Protein AF-A0A958N574-F1 (afdb_monomer_lite)

Sequence (170 aa):
MLKKILLTTAFALTTVNLASANGFGRHGDRYDNGRRSYELLDKLECGLTHIKIVVVGDNATITDFDVMFGNNSTQDVTIREYFREGSETLWKDLSAGVRCIKGLDIDATSDRDYDRAFLQVWGLKKIGKANSDYQEVLLDTINVKENYERRRRHRGGDRDRNGHGDRRRP

Secondary structure (DSSP, 8-state):
---------------------S-------EESTTS-EEEEEEEEEESEEEEEEEEESS-EEEEEEEEEETTS-EEE----EEE-TT-BPPPEEPPTT--EEEEEEEEEE-SS-TTT-EEEEEEEEE-SSSTT-EEEEEEEEEEHHHHHHHHHHHHHTTGGGS--------

Foldseek 3Di:
DQPAPPPVPPPPPPVPPPPDDPPPDPFDFDDDPLPATWRFFPDWDFQFFWKKKFKAQFKKFWCWKKFQFPVRDIDTQDDGGIDGHGDMDPIGTDDPPTGITGTMTTQMDGDDDLQGIKIWMWTWHADDPDPNRIDIDTRDIDRRVVSVVVVVVSVVPPPPPPPDDDPDDD

Structure (mmCIF, N/CA/C/O backbone):
data_AF-A0A958N574-F1
#
_entry.id   AF-A0A958N574-F1
#
loop_
_atom_site.group_PDB
_atom_site.id
_atom_site.type_symbol
_atom_site.label_atom_id
_atom_site.label_alt_id
_atom_site.label_comp_id
_atom_site.label_asym_id
_atom_site.label_entity_id
_atom_site.label_seq_id
_atom_site.pdbx_PDB_ins_code
_atom_site.Cartn_x
_atom_site.Cartn_y
_atom_site.Cartn_z
_atom_site.occupancy
_atom_site.B_iso_or_equiv
_atom_site.auth_seq_id
_atom_site.auth_comp_id
_atom_site.auth_asym_id
_atom_site.auth_atom_id
_atom_site.pdbx_PDB_model_num
ATOM 1 N N . MET A 1 1 ? 1.738 -5.183 25.484 1.00 34.66 1 MET A N 1
ATOM 2 C CA . MET A 1 1 ? 1.895 -6.534 24.902 1.00 34.66 1 MET A CA 1
ATOM 3 C C . MET A 1 1 ? 0.654 -6.850 24.079 1.00 34.66 1 MET A C 1
ATOM 5 O O . MET A 1 1 ? -0.407 -7.042 24.661 1.00 34.66 1 MET A O 1
ATOM 9 N N . LEU A 1 2 ? 0.748 -6.818 22.743 1.00 38.75 2 LEU A N 1
ATOM 10 C CA . LEU A 1 2 ? -0.344 -7.264 21.873 1.00 38.75 2 LEU A CA 1
ATOM 11 C C . LEU A 1 2 ? -0.559 -8.765 22.098 1.00 38.75 2 LEU A C 1
ATOM 13 O O . LEU A 1 2 ? 0.330 -9.564 21.808 1.00 38.75 2 LEU A O 1
ATOM 17 N N . LYS A 1 3 ? -1.734 -9.157 22.595 1.00 35.19 3 LYS A N 1
ATOM 18 C CA . LYS A 1 3 ? -2.177 -10.550 22.507 1.00 35.19 3 LYS A CA 1
ATOM 19 C C . LYS A 1 3 ? -2.532 -10.814 21.045 1.00 35.19 3 LYS A C 1
ATOM 21 O O . LYS A 1 3 ? -3.649 -10.546 20.618 1.00 35.19 3 LYS A O 1
ATOM 26 N N . LYS A 1 4 ? -1.551 -11.303 20.282 1.00 32.03 4 LYS A N 1
ATOM 27 C CA . LYS A 1 4 ? -1.806 -12.009 19.027 1.00 32.03 4 LYS A CA 1
ATOM 28 C C . LYS A 1 4 ? -2.658 -13.218 19.397 1.00 32.03 4 LYS A C 1
ATOM 30 O O . LYS A 1 4 ? -2.166 -14.134 20.053 1.00 32.03 4 LYS A O 1
ATOM 35 N N . ILE A 1 5 ? -3.935 -13.207 19.033 1.00 38.53 5 ILE A N 1
ATOM 36 C CA . ILE A 1 5 ? -4.672 -14.458 18.903 1.00 38.53 5 ILE A CA 1
ATOM 37 C C . ILE A 1 5 ? -3.997 -15.146 17.719 1.00 38.53 5 ILE A C 1
ATOM 39 O O . ILE A 1 5 ? -4.253 -14.815 16.566 1.00 38.53 5 ILE A O 1
ATOM 43 N N . LEU A 1 6 ? -3.032 -16.017 18.022 1.00 36.22 6 LEU A N 1
ATOM 44 C CA . LEU A 1 6 ? -2.530 -17.011 17.086 1.00 36.22 6 LEU A CA 1
ATOM 45 C C . LEU A 1 6 ? -3.709 -17.940 16.807 1.00 36.22 6 LEU A C 1
ATOM 47 O O . LEU A 1 6 ? -3.875 -18.981 17.436 1.00 36.22 6 LEU A O 1
ATOM 51 N N . LEU A 1 7 ? -4.571 -17.522 15.883 1.00 33.91 7 LEU A N 1
ATOM 52 C CA . LEU A 1 7 ? -5.321 -18.475 15.100 1.00 33.91 7 LEU A CA 1
ATOM 53 C C . LEU A 1 7 ? -4.253 -19.182 14.275 1.00 33.91 7 LEU A C 1
ATOM 55 O O . LEU A 1 7 ? -3.776 -18.648 13.275 1.00 33.91 7 LEU A O 1
ATOM 59 N N . THR A 1 8 ? -3.824 -20.349 14.751 1.00 34.66 8 THR A N 1
ATOM 60 C CA . THR A 1 8 ? -3.062 -21.326 13.978 1.00 34.66 8 THR A CA 1
ATOM 61 C C . THR A 1 8 ? -3.964 -21.768 12.831 1.00 34.66 8 THR A C 1
ATOM 63 O O . THR A 1 8 ? -4.597 -22.819 12.867 1.00 34.66 8 THR A O 1
ATOM 66 N N . THR A 1 9 ? -4.116 -20.899 11.839 1.00 37.50 9 THR A N 1
ATOM 67 C CA . THR A 1 9 ? -4.714 -21.246 10.567 1.00 37.50 9 THR A CA 1
ATOM 68 C C . THR A 1 9 ? -3.659 -22.092 9.901 1.00 37.50 9 THR A C 1
ATOM 70 O O . THR A 1 9 ? -2.595 -21.613 9.513 1.00 37.50 9 THR A O 1
ATOM 73 N N . ALA A 1 10 ? -3.923 -23.396 9.878 1.00 35.78 10 ALA A N 1
ATOM 74 C CA . ALA A 1 10 ? -3.266 -24.290 8.958 1.00 35.78 10 ALA A CA 1
ATOM 75 C C . ALA A 1 10 ? -3.174 -23.565 7.611 1.00 35.78 10 ALA A C 1
ATOM 77 O O . ALA A 1 10 ? -4.188 -23.072 7.107 1.00 35.78 10 ALA A O 1
ATOM 78 N N . PHE A 1 11 ? -1.961 -23.481 7.065 1.00 34.91 11 PHE A N 1
ATOM 79 C CA . PHE A 1 11 ? -1.747 -23.275 5.642 1.00 34.91 11 PHE A CA 1
ATOM 80 C C . PHE A 1 11 ? -2.428 -24.458 4.945 1.00 34.91 11 PHE A C 1
ATOM 82 O O . PHE A 1 11 ? -1.804 -25.454 4.586 1.00 34.91 11 PHE A O 1
ATOM 89 N N . ALA A 1 12 ? -3.750 -24.395 4.810 1.00 34.31 12 ALA A N 1
ATOM 90 C CA . ALA A 1 12 ? -4.397 -25.074 3.725 1.00 34.31 12 ALA A CA 1
ATOM 91 C C . ALA A 1 12 ? -3.773 -24.423 2.495 1.00 34.31 12 ALA A C 1
ATOM 93 O O . ALA A 1 12 ? -3.989 -23.235 2.236 1.00 34.31 12 ALA A O 1
ATOM 94 N N . LEU A 1 13 ? -2.969 -25.195 1.758 1.00 32.53 13 LEU A N 1
ATOM 95 C CA . LEU A 1 13 ? -2.869 -25.023 0.317 1.00 32.53 13 LEU A CA 1
ATOM 96 C C . LEU A 1 13 ? -4.293 -25.192 -0.223 1.00 32.53 13 LEU A C 1
ATOM 98 O O . LEU A 1 13 ? -4.666 -26.217 -0.783 1.00 32.53 13 LEU A O 1
ATOM 102 N N . THR A 1 14 ? -5.125 -24.182 -0.003 1.00 29.66 14 THR A N 1
ATOM 103 C CA . THR A 1 14 ? -6.212 -23.882 -0.899 1.00 29.66 14 THR A CA 1
ATOM 104 C C . THR A 1 14 ? -5.466 -23.559 -2.170 1.00 29.66 14 THR A C 1
ATOM 106 O O . THR A 1 14 ? -4.798 -22.529 -2.262 1.00 29.66 14 THR A O 1
ATOM 109 N N . THR A 1 15 ? -5.478 -24.505 -3.104 1.00 31.66 15 THR A N 1
ATOM 110 C CA . THR A 1 15 ? -5.318 -24.184 -4.508 1.00 31.66 15 THR A CA 1
ATOM 111 C C . THR A 1 15 ? -6.168 -22.945 -4.719 1.00 31.66 15 THR A C 1
ATOM 113 O O . THR A 1 15 ? -7.397 -22.998 -4.648 1.00 31.66 15 THR A O 1
ATOM 116 N N . VAL A 1 16 ? -5.509 -21.791 -4.842 1.00 32.97 16 VAL A N 1
ATOM 117 C CA . VAL A 1 16 ? -6.156 -20.604 -5.366 1.00 32.97 16 VAL A CA 1
ATOM 118 C C . VAL A 1 16 ? -6.552 -21.073 -6.745 1.00 32.97 16 VAL A C 1
ATOM 120 O O . VAL A 1 16 ? -5.725 -21.189 -7.648 1.00 32.97 16 VAL A O 1
ATOM 123 N N . ASN A 1 17 ? -7.813 -21.471 -6.879 1.00 28.16 17 ASN A N 1
ATOM 124 C CA . ASN A 1 17 ? -8.444 -21.424 -8.164 1.00 28.16 17 ASN A CA 1
ATOM 125 C C . ASN A 1 17 ? -8.183 -19.986 -8.603 1.00 28.16 17 ASN A C 1
ATOM 127 O O . ASN A 1 17 ? -8.768 -19.056 -8.047 1.00 28.16 17 ASN A O 1
ATOM 131 N N . LEU A 1 18 ? -7.285 -19.809 -9.576 1.00 35.62 18 LEU A N 1
ATOM 132 C CA . LEU A 1 18 ? -7.311 -18.681 -10.498 1.00 35.62 18 LEU A CA 1
ATOM 133 C C . LEU A 1 18 ? -8.629 -18.792 -11.290 1.00 35.62 18 LEU A C 1
ATOM 135 O O . LEU A 1 18 ? -8.663 -18.916 -12.508 1.00 35.62 18 LEU A O 1
ATOM 139 N N . ALA A 1 19 ? -9.751 -18.835 -10.576 1.00 27.66 19 ALA A N 1
ATOM 140 C CA . ALA A 1 19 ? -11.060 -18.603 -11.111 1.00 27.66 19 ALA A CA 1
ATOM 141 C C . ALA A 1 19 ? -11.099 -17.096 -11.272 1.00 27.66 19 ALA A C 1
ATOM 143 O O . ALA A 1 19 ? -11.315 -16.380 -10.303 1.00 27.66 19 ALA A O 1
ATOM 144 N N . SER A 1 20 ? -10.768 -16.677 -12.493 1.00 32.97 20 SER A N 1
ATOM 145 C CA . SER A 1 20 ? -11.085 -15.383 -13.072 1.00 32.97 20 SER A CA 1
ATOM 146 C C . SER A 1 20 ? -10.955 -14.237 -12.079 1.00 32.97 20 SER A C 1
ATOM 148 O O . SER A 1 20 ? -11.915 -13.906 -11.384 1.00 32.97 20 SER A O 1
ATOM 150 N N . ALA A 1 21 ? -9.784 -13.593 -12.084 1.00 31.55 21 ALA A N 1
ATOM 151 C CA . ALA A 1 21 ? -9.676 -12.192 -11.709 1.00 31.55 21 ALA A CA 1
ATOM 152 C C . ALA A 1 21 ? -10.967 -11.489 -12.147 1.00 31.55 21 ALA A C 1
ATOM 154 O O . ALA A 1 21 ? -11.299 -11.486 -13.338 1.00 31.55 21 ALA A O 1
ATOM 155 N N . ASN A 1 22 ? -11.754 -11.018 -11.176 1.00 36.44 22 ASN A N 1
ATOM 156 C CA . ASN A 1 22 ? -12.827 -10.081 -11.459 1.00 36.44 22 ASN A CA 1
ATOM 157 C C . ASN A 1 22 ? -12.168 -8.996 -12.308 1.00 36.44 22 ASN A C 1
ATOM 159 O O . ASN A 1 22 ? -11.139 -8.454 -11.908 1.00 36.44 22 ASN A O 1
ATOM 163 N N . GLY A 1 23 ? -12.634 -8.890 -13.554 1.00 29.59 23 GLY A N 1
ATOM 164 C CA . GLY A 1 23 ? -11.828 -8.384 -14.654 1.00 29.59 23 GLY A CA 1
ATOM 165 C C . GLY A 1 23 ? -11.192 -7.047 -14.328 1.00 29.59 23 GLY A C 1
ATOM 166 O O . GLY A 1 23 ? -11.886 -6.195 -13.788 1.00 29.59 23 GLY A O 1
ATOM 167 N N . PHE A 1 24 ? -9.906 -6.915 -14.681 1.00 38.16 24 PHE A N 1
ATOM 168 C CA . PHE A 1 24 ? -9.146 -5.674 -14.857 1.00 38.16 24 PHE A CA 1
ATOM 169 C C . PHE A 1 24 ? -10.049 -4.445 -14.752 1.00 38.16 24 PHE A C 1
ATOM 171 O O . PHE A 1 24 ? -10.643 -4.008 -15.748 1.00 38.16 24 PHE A O 1
ATOM 178 N N . GLY A 1 25 ? -10.249 -3.986 -13.516 1.00 36.22 25 GLY A N 1
ATOM 179 C CA . GLY A 1 25 ? -11.226 -2.966 -13.207 1.00 36.22 25 GLY A CA 1
ATOM 180 C C . GLY A 1 25 ? -10.814 -1.721 -13.958 1.00 36.22 25 GLY A C 1
ATOM 181 O O . GLY A 1 25 ? -9.734 -1.176 -13.750 1.00 36.22 25 GLY A O 1
ATOM 182 N N . ARG A 1 26 ? -11.656 -1.263 -14.884 1.00 41.03 26 ARG A N 1
ATOM 183 C CA . ARG A 1 26 ? -11.570 0.115 -15.360 1.00 41.03 26 ARG A CA 1
ATOM 184 C C . ARG A 1 26 ? -11.971 1.001 -14.183 1.00 41.03 26 ARG A C 1
ATOM 186 O O . ARG A 1 26 ? -13.119 1.431 -14.095 1.00 41.03 26 ARG A O 1
ATOM 193 N N . HIS A 1 27 ? -11.032 1.205 -13.266 1.00 46.81 27 HIS A N 1
ATOM 194 C CA . HIS A 1 27 ? -11.168 2.089 -12.126 1.00 46.81 27 HIS A CA 1
ATOM 195 C C . HIS A 1 27 ? -11.327 3.511 -12.663 1.00 46.81 27 HIS A C 1
ATOM 197 O O . HIS A 1 27 ? -10.588 3.959 -13.541 1.00 46.81 27 HIS A O 1
ATOM 203 N N . GLY A 1 28 ? -12.379 4.198 -12.222 1.00 41.88 28 GLY A N 1
ATOM 204 C CA . GLY A 1 28 ? -12.665 5.552 -12.675 1.00 41.88 28 GLY A CA 1
ATOM 205 C C . GLY A 1 28 ? -11.624 6.514 -12.121 1.00 41.88 28 GLY A C 1
ATOM 206 O O . GLY A 1 28 ? -11.750 6.945 -10.981 1.00 41.88 28 GLY A O 1
ATOM 207 N N . ASP A 1 29 ? -10.621 6.876 -12.915 1.00 46.75 29 ASP A N 1
ATOM 208 C CA . ASP A 1 29 ? -9.660 7.911 -12.542 1.00 46.75 29 ASP A CA 1
ATOM 209 C C . ASP A 1 29 ? -10.410 9.237 -12.316 1.00 46.75 29 ASP A C 1
ATOM 211 O O . ASP A 1 29 ? -10.993 9.812 -13.242 1.00 46.75 29 ASP A O 1
ATOM 215 N N . ARG A 1 30 ? -10.425 9.749 -11.077 1.00 49.00 30 ARG A N 1
ATOM 216 C CA . ARG A 1 30 ? -10.914 11.106 -10.789 1.00 49.00 30 ARG A CA 1
ATOM 217 C C . ARG A 1 30 ? -9.731 11.999 -10.461 1.00 49.00 30 ARG A C 1
ATOM 219 O O . ARG A 1 30 ? -9.113 11.864 -9.412 1.00 49.00 30 ARG A O 1
ATOM 226 N N . TYR A 1 31 ? -9.449 12.926 -11.368 1.00 46.00 31 TYR A N 1
ATOM 227 C CA . TYR A 1 31 ? -8.435 13.955 -11.183 1.00 46.00 31 TYR A CA 1
ATOM 228 C C . TYR A 1 31 ? -8.958 15.045 -10.251 1.00 46.00 31 TYR A C 1
ATOM 230 O O . TYR A 1 31 ? -9.996 15.649 -10.530 1.00 46.00 31 TYR A O 1
ATOM 238 N N . ASP A 1 32 ? -8.215 15.335 -9.187 1.00 45.75 32 ASP A N 1
ATOM 239 C CA . ASP A 1 32 ? -8.382 16.565 -8.420 1.00 45.75 32 ASP A CA 1
ATOM 240 C C . ASP A 1 32 ? -7.344 17.581 -8.931 1.00 45.75 32 ASP A C 1
ATOM 242 O O . ASP A 1 32 ? -6.148 17.486 -8.652 1.00 45.75 32 ASP A O 1
ATOM 246 N N . ASN A 1 33 ? -7.776 18.498 -9.805 1.00 39.75 33 ASN A N 1
ATOM 247 C CA . ASN A 1 33 ? -6.983 19.641 -10.289 1.00 39.75 33 ASN A CA 1
ATOM 248 C C . ASN A 1 33 ? -5.546 19.336 -10.784 1.00 39.75 33 ASN A C 1
ATOM 250 O O . ASN A 1 33 ? -4.611 20.096 -10.526 1.00 39.75 33 ASN A O 1
ATOM 254 N N . GLY A 1 34 ? -5.347 18.235 -11.520 1.00 39.53 34 GLY A N 1
ATOM 255 C CA . GLY A 1 34 ? -4.060 17.919 -12.161 1.00 39.53 34 GLY A CA 1
ATOM 256 C C . GLY A 1 34 ? -2.955 17.446 -11.207 1.00 39.53 34 GLY A C 1
ATOM 257 O O . GLY A 1 34 ? -1.788 17.400 -11.596 1.00 39.53 34 GLY A O 1
ATOM 258 N N . ARG A 1 35 ? -3.295 17.088 -9.963 1.00 52.38 35 ARG A N 1
ATOM 259 C CA . ARG A 1 35 ? -2.351 16.591 -8.956 1.00 52.38 35 ARG A CA 1
ATOM 260 C C . ARG A 1 35 ? -2.754 15.178 -8.525 1.00 52.38 35 ARG A C 1
ATOM 262 O O . ARG A 1 35 ? -3.740 15.023 -7.823 1.00 52.38 35 ARG A O 1
ATOM 269 N N . ARG A 1 36 ? -1.943 14.188 -8.926 1.00 57.09 36 ARG A N 1
ATOM 270 C CA . ARG A 1 36 ? -2.028 12.752 -8.573 1.00 57.09 36 ARG A CA 1
ATOM 271 C C . ARG A 1 36 ? -3.278 12.013 -9.102 1.00 57.09 36 ARG A C 1
ATOM 273 O O . ARG A 1 36 ? -4.373 12.560 -9.176 1.00 57.09 36 ARG A O 1
ATO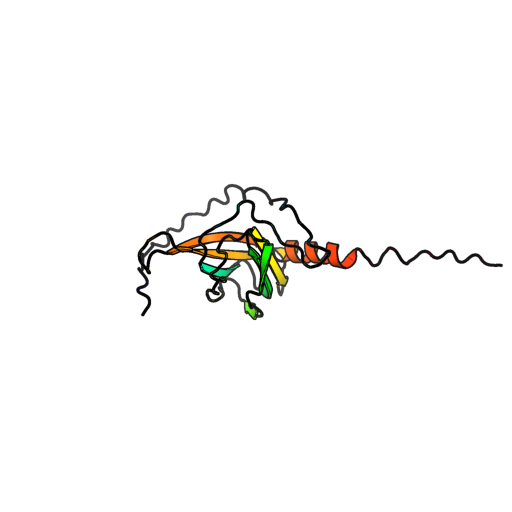M 280 N N . SER A 1 37 ? -3.079 10.775 -9.556 1.00 64.06 37 SER A N 1
ATOM 281 C CA . SER A 1 37 ? -4.130 9.915 -10.120 1.00 64.06 37 SER A CA 1
ATOM 282 C C . SER A 1 37 ? -4.384 8.794 -9.127 1.00 64.06 37 SER A C 1
ATOM 284 O O . SER A 1 37 ? -3.572 7.883 -9.020 1.00 64.06 37 SER A O 1
ATOM 286 N N . TYR A 1 38 ? -5.482 8.898 -8.382 1.00 67.88 38 TYR A N 1
ATOM 287 C CA . TYR A 1 38 ? -5.895 7.860 -7.447 1.00 67.88 38 TYR A CA 1
ATOM 288 C C . TYR A 1 38 ? -6.661 6.765 -8.177 1.00 67.88 38 TYR A C 1
ATOM 290 O O . TYR A 1 38 ? -7.620 7.045 -8.898 1.00 67.88 38 TYR A O 1
ATOM 298 N N . GLU A 1 39 ? -6.290 5.526 -7.897 1.00 73.06 39 GLU A N 1
ATOM 299 C CA . GLU A 1 39 ? -7.076 4.349 -8.212 1.00 73.06 39 GLU A CA 1
ATOM 300 C C . GLU A 1 39 ? -8.231 4.265 -7.221 1.00 73.06 39 GLU A C 1
ATOM 302 O O . GLU A 1 39 ? -8.036 4.081 -6.017 1.00 73.06 39 GLU A O 1
ATOM 307 N N . LEU A 1 40 ? -9.446 4.512 -7.710 1.00 77.62 40 LEU A N 1
ATOM 308 C CA . LEU A 1 40 ? -10.637 4.406 -6.880 1.00 77.62 40 LEU A CA 1
ATOM 309 C C . LEU A 1 40 ? -10.942 2.938 -6.625 1.00 77.62 40 LEU A C 1
ATOM 311 O O . LEU A 1 40 ? -11.121 2.168 -7.567 1.00 77.62 40 LEU A O 1
ATOM 315 N N . LEU A 1 41 ? -11.094 2.589 -5.352 1.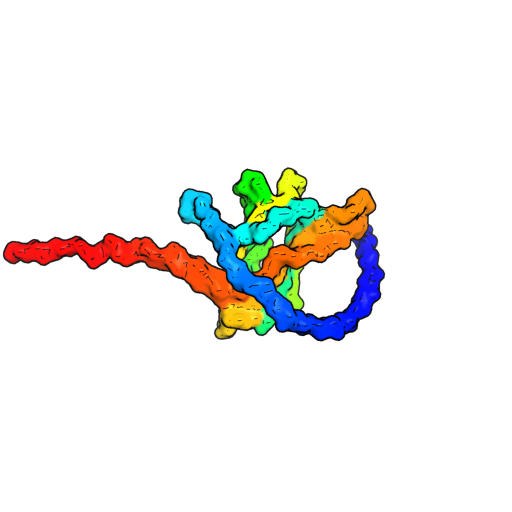00 78.62 41 LEU A N 1
ATOM 316 C CA . LEU A 1 41 ? -11.611 1.281 -4.988 1.00 78.62 41 LEU A CA 1
ATOM 317 C C . LEU A 1 41 ? -13.061 1.173 -5.472 1.00 78.62 41 LEU A C 1
ATOM 319 O O . LEU A 1 41 ? -13.842 2.119 -5.329 1.00 78.62 41 LEU A O 1
ATOM 323 N N . ASP A 1 42 ? -13.444 -0.002 -5.972 1.00 76.38 42 ASP A N 1
ATOM 324 C CA . ASP A 1 42 ? -14.821 -0.284 -6.415 1.00 76.38 42 ASP A CA 1
ATOM 325 C C . ASP A 1 42 ? -15.850 -0.052 -5.305 1.00 76.38 42 ASP A C 1
ATOM 327 O O . ASP A 1 42 ? -17.029 0.224 -5.545 1.00 76.38 42 ASP A O 1
ATOM 331 N N . LYS A 1 43 ? -15.392 -0.155 -4.058 1.00 81.12 43 LYS A N 1
ATOM 332 C CA . LYS A 1 43 ? -16.188 0.065 -2.869 1.00 81.12 43 LYS A CA 1
ATOM 333 C C . LYS A 1 43 ? -15.383 0.816 -1.821 1.00 81.12 43 LYS A C 1
ATOM 335 O O . LYS A 1 43 ? -14.226 0.510 -1.552 1.00 81.12 43 LYS A O 1
ATOM 340 N N . LEU A 1 44 ? -16.054 1.763 -1.171 1.00 83.50 44 LEU A N 1
ATOM 341 C CA . LEU A 1 44 ? -15.533 2.437 0.008 1.00 83.50 44 LEU A CA 1
ATOM 342 C C . LEU A 1 44 ? -15.378 1.422 1.151 1.00 83.50 44 LEU A C 1
ATOM 344 O O . LEU A 1 44 ? -16.377 0.916 1.671 1.00 83.50 44 LEU A O 1
ATOM 348 N N . GLU A 1 45 ? -14.143 1.145 1.566 1.00 85.25 45 GLU A N 1
ATOM 349 C CA . GLU A 1 45 ? -13.879 0.229 2.678 1.00 85.25 45 GLU A CA 1
ATOM 350 C C . GLU A 1 45 ? -13.626 0.992 3.975 1.00 85.25 45 GLU A C 1
ATOM 352 O O . GLU A 1 45 ? -12.661 1.743 4.113 1.00 85.25 45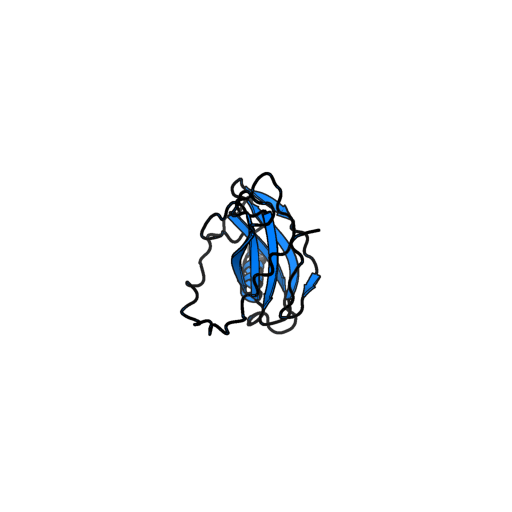 GLU A O 1
ATOM 357 N N . CYS A 1 46 ? -14.537 0.801 4.932 1.00 88.44 46 CYS A N 1
ATOM 358 C CA . CYS A 1 46 ? -14.607 1.549 6.184 1.00 88.44 46 CYS A CA 1
ATOM 359 C C . CYS A 1 46 ? -14.169 0.738 7.408 1.00 88.44 46 CYS A C 1
ATOM 361 O O . CYS A 1 46 ? -14.321 -0.483 7.466 1.00 88.44 46 CYS A O 1
ATOM 363 N N . GLY A 1 47 ? -13.710 1.447 8.443 1.00 88.31 47 GLY A N 1
ATOM 364 C CA . GLY A 1 47 ? -13.292 0.862 9.721 1.00 88.31 47 GLY A CA 1
ATOM 365 C C . GLY A 1 47 ? -11.852 0.345 9.724 1.00 88.31 47 GLY A C 1
ATOM 366 O O . GLY A 1 47 ? -11.462 -0.356 10.661 1.00 88.31 47 GLY A O 1
ATOM 367 N N . LEU A 1 48 ? -11.074 0.699 8.701 1.00 90.69 48 LEU A N 1
ATOM 368 C CA . LEU A 1 48 ? -9.662 0.360 8.590 1.00 90.69 48 LEU A CA 1
ATOM 369 C C . LEU A 1 48 ? -8.836 1.224 9.543 1.00 90.69 48 LEU A C 1
ATOM 371 O O . LEU A 1 48 ? -9.041 2.432 9.649 1.00 90.69 48 LEU A O 1
ATOM 375 N N . THR A 1 49 ? -7.934 0.592 10.280 1.00 91.44 49 THR A N 1
ATOM 376 C CA . THR A 1 49 ? -7.058 1.251 11.256 1.00 91.44 49 THR A CA 1
ATOM 377 C C . THR A 1 49 ? -5.615 1.293 10.792 1.00 91.44 49 THR A C 1
ATOM 379 O O . THR A 1 49 ? -4.902 2.223 11.151 1.00 91.44 49 THR A O 1
ATOM 382 N N . HIS A 1 50 ? -5.197 0.307 10.000 1.00 93.38 50 HIS A N 1
ATOM 383 C CA . HIS A 1 50 ? -3.839 0.211 9.485 1.00 93.38 50 HIS A CA 1
ATOM 384 C C . HIS A 1 50 ? -3.855 -0.272 8.043 1.00 93.38 50 HIS A C 1
ATOM 386 O O . HIS A 1 50 ? -4.833 -0.876 7.593 1.00 93.38 50 HIS A O 1
ATOM 392 N N . ILE A 1 51 ? -2.744 -0.048 7.355 1.00 94.56 51 ILE A N 1
ATOM 393 C CA . ILE A 1 51 ? -2.499 -0.529 6.001 1.00 94.56 51 ILE A CA 1
ATOM 394 C C . ILE A 1 51 ? -1.100 -1.138 5.899 1.00 94.56 51 ILE A C 1
ATOM 396 O O . ILE A 1 51 ? -0.180 -0.698 6.592 1.00 94.56 51 ILE A O 1
ATOM 400 N N . LYS A 1 52 ? -0.937 -2.155 5.059 1.00 95.94 52 LYS A N 1
ATOM 401 C CA . LYS A 1 52 ? 0.365 -2.706 4.671 1.00 95.94 52 LYS A CA 1
ATOM 402 C C . LYS A 1 52 ? 0.366 -3.063 3.191 1.00 95.94 52 LYS A C 1
ATOM 404 O O . LYS A 1 52 ? -0.694 -3.194 2.578 1.00 95.94 52 LYS A O 1
ATOM 409 N N . ILE A 1 53 ? 1.556 -3.262 2.645 1.00 96.62 53 ILE A N 1
ATOM 410 C CA . ILE A 1 53 ? 1.761 -3.734 1.279 1.00 96.62 53 ILE A CA 1
ATOM 411 C C . ILE A 1 53 ? 2.543 -5.042 1.334 1.00 96.62 53 ILE A C 1
ATOM 41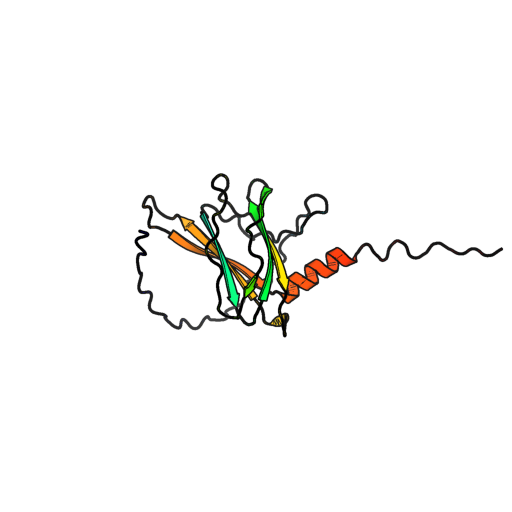3 O O . ILE A 1 53 ? 3.495 -5.166 2.102 1.00 96.62 53 ILE A O 1
ATOM 417 N N . VAL A 1 54 ? 2.135 -6.009 0.520 1.00 96.44 54 VAL A N 1
ATOM 418 C CA . VAL A 1 54 ? 2.845 -7.271 0.306 1.00 96.44 54 VAL A CA 1
ATOM 419 C C . VAL A 1 54 ? 3.299 -7.316 -1.146 1.00 96.44 54 VAL A C 1
ATOM 421 O O . VAL A 1 54 ? 2.505 -7.060 -2.053 1.00 96.44 54 VAL A O 1
ATOM 424 N N . VAL A 1 55 ? 4.574 -7.625 -1.365 1.00 94.50 55 VAL A N 1
ATOM 425 C CA . VAL A 1 55 ? 5.174 -7.700 -2.700 1.00 94.50 55 VAL A CA 1
ATOM 426 C C . VAL A 1 55 ? 5.170 -9.145 -3.182 1.00 94.50 55 VAL A C 1
ATOM 428 O O . VAL A 1 55 ? 5.643 -10.037 -2.480 1.00 94.50 55 VAL A O 1
ATOM 431 N N . VAL A 1 56 ? 4.632 -9.389 -4.378 1.00 93.94 56 VAL A N 1
ATOM 432 C CA . VAL A 1 56 ? 4.425 -10.738 -4.928 1.00 93.94 56 VAL A CA 1
ATOM 433 C C . VAL A 1 56 ? 4.917 -10.811 -6.376 1.00 93.94 56 VAL A C 1
ATOM 435 O O . VAL A 1 56 ? 4.784 -9.846 -7.126 1.00 93.94 56 VAL A O 1
ATOM 438 N N . GLY A 1 57 ? 5.464 -11.961 -6.778 1.00 91.44 57 GLY A N 1
ATOM 439 C CA . GLY A 1 57 ? 5.835 -12.297 -8.157 1.00 91.44 57 GLY A CA 1
ATOM 440 C C . GLY A 1 57 ? 7.201 -11.785 -8.634 1.00 91.44 57 GLY A C 1
ATOM 441 O O . GLY A 1 57 ? 7.842 -12.457 -9.439 1.00 91.44 57 GLY A O 1
ATOM 442 N N . ASP A 1 58 ? 7.670 -10.629 -8.152 1.00 92.56 58 ASP A N 1
ATOM 443 C CA . ASP A 1 58 ? 9.052 -10.149 -8.330 1.00 92.56 58 ASP A CA 1
ATOM 444 C C . ASP A 1 58 ? 9.378 -9.060 -7.288 1.00 92.56 58 ASP A C 1
ATOM 446 O O . ASP A 1 58 ? 8.530 -8.679 -6.480 1.00 92.56 58 ASP A O 1
ATOM 450 N N . ASN A 1 59 ? 10.604 -8.543 -7.300 1.00 93.44 59 ASN A N 1
ATOM 451 C CA . ASN A 1 59 ? 11.031 -7.430 -6.458 1.00 93.44 59 ASN A CA 1
ATOM 452 C C . ASN A 1 59 ? 10.384 -6.111 -6.900 1.00 93.44 59 ASN A C 1
ATOM 454 O O . ASN A 1 59 ? 10.190 -5.861 -8.094 1.00 93.44 59 ASN A O 1
ATOM 458 N N . ALA A 1 60 ? 10.143 -5.223 -5.939 1.00 93.00 60 ALA A N 1
ATOM 459 C CA . ALA A 1 60 ? 9.583 -3.905 -6.196 1.00 93.00 60 ALA A CA 1
ATOM 460 C C . ALA A 1 60 ? 10.261 -2.831 -5.343 1.00 93.00 60 ALA A C 1
ATOM 462 O O . ALA A 1 60 ? 10.560 -3.039 -4.171 1.00 93.00 60 ALA A O 1
ATOM 463 N N . THR A 1 61 ? 10.458 -1.653 -5.921 1.00 93.06 61 THR A N 1
ATOM 464 C CA . THR A 1 61 ? 10.824 -0.439 -5.193 1.00 93.06 61 THR A CA 1
ATOM 465 C C . THR A 1 61 ? 9.599 0.450 -5.112 1.00 93.06 61 THR A C 1
ATOM 467 O O . THR A 1 61 ? 9.072 0.863 -6.141 1.00 93.06 61 THR A O 1
ATOM 470 N N . ILE A 1 62 ? 9.155 0.764 -3.899 1.00 92.88 62 ILE A N 1
ATOM 471 C CA . ILE A 1 62 ? 8.060 1.710 -3.666 1.00 92.88 62 ILE A CA 1
ATOM 472 C C . ILE A 1 62 ? 8.690 3.061 -3.338 1.00 92.88 62 ILE A C 1
ATOM 474 O O . ILE A 1 62 ? 9.591 3.142 -2.505 1.00 92.88 62 ILE A O 1
ATOM 478 N N . THR A 1 63 ? 8.240 4.118 -4.007 1.00 91.06 63 THR A N 1
ATOM 479 C CA . THR A 1 63 ? 8.779 5.482 -3.865 1.00 91.06 63 THR A CA 1
ATOM 480 C C . THR A 1 63 ? 7.782 6.468 -3.270 1.00 91.06 63 THR A C 1
ATOM 482 O O . THR A 1 63 ? 8.192 7.463 -2.669 1.00 91.06 63 THR A O 1
ATOM 485 N N . ASP A 1 64 ? 6.487 6.197 -3.416 1.00 90.94 64 ASP A N 1
ATOM 486 C CA . ASP A 1 64 ? 5.421 7.018 -2.857 1.00 90.94 64 ASP A CA 1
ATOM 487 C C . ASP A 1 64 ? 4.161 6.175 -2.680 1.00 90.94 64 ASP A C 1
ATOM 489 O O . ASP A 1 64 ? 3.878 5.302 -3.504 1.00 90.94 64 ASP A O 1
ATOM 493 N N . PHE A 1 65 ? 3.407 6.432 -1.615 1.00 92.44 65 PHE A N 1
ATOM 494 C CA . PHE A 1 65 ? 2.122 5.787 -1.387 1.00 92.44 65 PHE A CA 1
ATOM 495 C C . PHE A 1 65 ? 1.187 6.727 -0.634 1.00 92.44 65 PHE A C 1
ATOM 497 O O . PHE A 1 65 ? 1.450 7.098 0.509 1.00 92.44 65 PHE A O 1
ATOM 504 N N . ASP A 1 66 ? 0.077 7.084 -1.266 1.00 91.81 66 ASP A N 1
ATOM 505 C CA . ASP A 1 66 ? -0.974 7.896 -0.682 1.00 91.81 66 ASP A CA 1
ATOM 506 C C . ASP A 1 66 ? -2.280 7.120 -0.583 1.00 91.81 66 ASP A C 1
ATOM 508 O O . ASP A 1 66 ? -2.693 6.390 -1.487 1.00 91.81 66 ASP A O 1
ATOM 512 N N . VAL A 1 67 ? -3.000 7.384 0.499 1.00 91.00 67 VAL A N 1
ATOM 513 C CA . VAL A 1 67 ? -4.360 6.897 0.706 1.00 91.00 67 VAL A CA 1
ATOM 514 C C . VAL A 1 67 ? -5.314 8.075 0.611 1.00 91.00 67 VAL A C 1
ATOM 516 O O . VAL A 1 67 ? -5.161 9.059 1.335 1.00 91.00 67 VAL A O 1
ATOM 519 N N . MET A 1 68 ? -6.319 7.973 -0.257 1.00 90.44 68 MET A N 1
ATOM 520 C CA . MET A 1 68 ? -7.435 8.911 -0.315 1.00 90.44 68 MET A CA 1
ATOM 521 C C . MET A 1 68 ? -8.613 8.363 0.483 1.00 90.44 68 MET A C 1
ATOM 523 O O . MET A 1 68 ? -9.096 7.251 0.250 1.00 90.44 68 MET A O 1
ATOM 527 N N . PHE A 1 69 ? -9.124 9.178 1.397 1.00 90.62 69 PHE A N 1
ATOM 528 C CA . PHE A 1 69 ? -10.248 8.819 2.247 1.00 90.62 69 PHE A CA 1
ATOM 529 C C . PHE A 1 69 ? -11.599 9.255 1.659 1.00 90.62 69 PHE A C 1
ATOM 531 O O . PHE A 1 69 ? -11.683 10.048 0.721 1.00 90.62 69 PHE A O 1
ATOM 538 N N . GLY A 1 70 ? -12.694 8.754 2.235 1.00 86.88 70 GLY A N 1
ATOM 539 C CA . GLY A 1 70 ? -14.066 9.048 1.804 1.00 86.88 70 GLY A CA 1
ATOM 540 C C . GLY A 1 70 ? -14.453 10.532 1.850 1.00 86.88 70 GLY A C 1
ATOM 541 O O . GLY A 1 70 ? -15.317 10.956 1.090 1.00 86.88 70 GLY A O 1
ATOM 542 N N . ASN A 1 71 ? -13.789 11.334 2.686 1.00 85.69 71 ASN A N 1
ATOM 543 C CA . ASN A 1 71 ? -13.944 12.794 2.758 1.00 85.69 71 ASN A CA 1
ATOM 544 C C . ASN A 1 71 ? -13.027 13.561 1.778 1.00 85.69 71 ASN A C 1
ATOM 546 O O . ASN A 1 71 ? -12.945 14.783 1.866 1.00 85.69 71 ASN A O 1
ATOM 550 N N . ASN A 1 72 ? -12.320 12.861 0.886 1.00 86.25 72 ASN A N 1
ATOM 551 C CA . ASN A 1 72 ? -11.303 13.385 -0.033 1.00 86.25 72 ASN A CA 1
ATOM 552 C C . ASN A 1 72 ? -10.027 13.943 0.624 1.00 86.25 72 ASN A C 1
ATOM 554 O O . ASN A 1 72 ? -9.188 14.485 -0.087 1.00 86.25 72 ASN A O 1
ATOM 558 N N . SER A 1 73 ? -9.830 13.810 1.943 1.00 87.38 73 SER A N 1
ATOM 559 C CA . SER A 1 73 ? -8.495 14.057 2.504 1.00 87.38 73 SER A CA 1
ATOM 560 C C . SER A 1 73 ? -7.547 12.932 2.107 1.00 87.38 73 SER A C 1
ATOM 562 O O . SER A 1 73 ? -7.983 11.795 1.901 1.00 87.38 73 SER A O 1
ATOM 564 N N . THR A 1 74 ? -6.258 13.240 2.046 1.00 89.88 74 THR A N 1
ATOM 565 C CA . THR A 1 74 ? -5.212 12.289 1.677 1.00 89.88 74 THR A CA 1
ATOM 566 C C . THR A 1 74 ? -4.199 12.143 2.807 1.00 89.88 74 THR A C 1
ATOM 568 O O . THR A 1 74 ? -4.029 13.044 3.632 1.00 89.88 74 THR A O 1
ATOM 571 N N . GLN A 1 75 ? -3.542 10.990 2.864 1.00 91.50 75 GLN A N 1
ATOM 572 C CA . GLN A 1 75 ? -2.435 10.725 3.777 1.00 91.50 75 GLN A CA 1
ATOM 573 C C . GLN A 1 75 ? -1.287 10.073 3.007 1.00 91.50 75 GLN A C 1
ATOM 575 O O . GLN A 1 75 ? -1.489 9.010 2.423 1.00 91.50 75 GLN A O 1
ATOM 580 N N . ASP A 1 76 ? -0.098 10.680 3.079 1.00 92.62 76 ASP A N 1
ATOM 581 C CA . ASP A 1 76 ? 1.172 10.049 2.695 1.00 92.62 76 ASP A CA 1
ATOM 582 C C . ASP A 1 76 ? 1.469 8.953 3.724 1.00 92.62 76 ASP A C 1
ATOM 584 O O . ASP A 1 76 ? 1.682 9.205 4.917 1.00 92.62 76 ASP A O 1
ATOM 588 N N . VAL A 1 77 ? 1.410 7.711 3.264 1.00 90.00 77 VAL A N 1
ATOM 589 C CA . VAL A 1 77 ? 1.789 6.533 4.027 1.00 90.00 77 VAL A CA 1
ATOM 590 C C . VAL A 1 77 ? 3.241 6.258 3.672 1.00 90.00 77 VAL A C 1
ATOM 592 O O . VAL A 1 77 ? 3.542 5.502 2.757 1.00 90.00 77 VAL A O 1
ATOM 595 N N . THR A 1 78 ? 4.146 6.911 4.399 1.00 88.31 78 THR A N 1
ATOM 596 C CA . THR A 1 78 ? 5.578 6.958 4.081 1.00 88.31 78 THR A CA 1
ATOM 597 C C . THR A 1 78 ? 6.204 5.560 4.001 1.00 88.31 78 THR A C 1
ATOM 599 O O . THR A 1 78 ? 6.633 4.974 5.004 1.00 88.31 78 THR A O 1
ATOM 602 N N . ILE A 1 79 ? 6.249 5.034 2.777 1.00 89.19 79 ILE A N 1
ATOM 603 C CA . ILE A 1 79 ? 6.836 3.760 2.363 1.00 89.19 79 ILE A CA 1
ATOM 604 C C . ILE A 1 79 ? 7.724 4.091 1.163 1.00 89.19 79 ILE A C 1
ATOM 606 O O . ILE A 1 79 ? 7.235 4.366 0.071 1.00 89.19 79 ILE A O 1
ATOM 610 N N . ARG A 1 80 ? 9.037 4.149 1.404 1.00 93.00 80 ARG A N 1
ATOM 611 C CA . ARG A 1 80 ? 10.050 4.543 0.415 1.00 93.00 80 ARG A CA 1
ATOM 612 C C . ARG A 1 80 ? 11.241 3.604 0.510 1.00 93.00 80 ARG A C 1
ATOM 614 O O . ARG A 1 80 ? 12.238 3.931 1.148 1.00 93.00 80 ARG A O 1
ATOM 621 N N . GLU A 1 81 ? 11.090 2.400 -0.024 1.00 94.00 81 GLU A N 1
ATOM 622 C CA . GLU A 1 81 ? 12.044 1.316 0.200 1.00 94.00 81 GLU A CA 1
ATOM 623 C C . GLU A 1 81 ? 11.996 0.265 -0.918 1.00 94.00 81 GLU A C 1
ATOM 625 O O . GLU A 1 81 ? 11.022 0.149 -1.669 1.00 94.00 81 GLU A O 1
ATOM 630 N N . TYR A 1 82 ? 13.090 -0.485 -1.019 1.00 94.19 82 TYR A N 1
ATOM 631 C CA . TYR A 1 82 ? 13.222 -1.676 -1.841 1.00 94.19 82 TYR A CA 1
ATOM 632 C C . TYR A 1 82 ? 12.694 -2.916 -1.114 1.00 94.19 82 TYR A C 1
ATOM 634 O O . TYR A 1 82 ? 13.100 -3.211 0.009 1.00 94.19 82 TYR A O 1
ATOM 642 N N . PHE A 1 83 ? 11.878 -3.703 -1.802 1.00 94.06 83 PHE A N 1
ATOM 643 C CA . PHE A 1 83 ? 11.267 -4.917 -1.288 1.00 94.06 83 PHE A CA 1
ATOM 644 C C . PHE A 1 83 ? 11.595 -6.100 -2.191 1.00 94.06 83 PHE A C 1
ATOM 646 O O . PHE A 1 83 ? 11.448 -6.047 -3.414 1.00 94.06 83 PHE A O 1
ATOM 653 N N . ARG A 1 84 ? 12.017 -7.201 -1.566 1.00 94.31 84 ARG A N 1
ATOM 654 C CA . ARG A 1 84 ? 12.164 -8.484 -2.257 1.00 94.31 84 ARG A CA 1
ATOM 655 C C . ARG A 1 84 ? 10.801 -9.137 -2.455 1.00 94.31 84 ARG A C 1
ATOM 657 O O . ARG A 1 84 ? 9.884 -8.895 -1.669 1.00 94.31 84 ARG A O 1
ATOM 664 N N . GLU A 1 85 ? 10.686 -10.007 -3.449 1.00 92.94 85 GLU A N 1
ATOM 665 C CA . GLU A 1 85 ? 9.507 -10.865 -3.587 1.00 92.94 85 GLU A CA 1
ATOM 666 C C . GLU A 1 85 ? 9.182 -11.587 -2.263 1.00 92.94 85 GLU A C 1
ATOM 668 O O . GLU A 1 85 ? 10.072 -12.085 -1.567 1.00 92.94 85 GLU A O 1
ATOM 673 N N . GLY A 1 86 ? 7.897 -11.620 -1.907 1.00 93.50 86 GLY A N 1
ATOM 674 C CA . GLY A 1 86 ? 7.384 -12.261 -0.698 1.00 93.50 86 GLY A CA 1
ATOM 675 C C . GLY A 1 86 ? 7.570 -11.440 0.579 1.00 93.50 86 GLY A C 1
ATOM 676 O O . GLY A 1 86 ? 7.140 -11.880 1.644 1.00 93.50 86 GLY A O 1
ATOM 677 N N . SER A 1 87 ? 8.200 -10.263 0.503 1.00 95.81 87 SER A N 1
ATOM 678 C CA . SER A 1 87 ? 8.318 -9.361 1.650 1.00 95.81 87 SER A CA 1
ATOM 679 C C . SER A 1 87 ? 7.064 -8.505 1.844 1.00 95.81 87 SER A C 1
ATOM 681 O O . SER A 1 87 ? 6.274 -8.286 0.923 1.00 95.81 87 SER A O 1
ATOM 683 N N . GLU A 1 88 ? 6.881 -8.022 3.071 1.00 96.00 88 GLU A N 1
ATOM 684 C CA . GLU A 1 88 ? 5.777 -7.145 3.445 1.00 96.00 88 GLU A CA 1
ATOM 685 C C . GLU A 1 88 ? 6.280 -5.908 4.189 1.00 96.00 88 GLU A C 1
ATOM 687 O O . GLU A 1 88 ? 7.297 -5.938 4.888 1.00 96.00 88 GLU A O 1
ATOM 692 N N . THR A 1 89 ? 5.543 -4.810 4.057 1.00 95.00 89 THR A N 1
ATOM 693 C CA . THR A 1 89 ? 5.776 -3.612 4.857 1.00 95.00 89 THR A CA 1
ATOM 694 C C . THR A 1 89 ? 5.260 -3.822 6.274 1.00 95.00 89 THR A C 1
ATOM 696 O O . THR A 1 89 ? 4.314 -4.573 6.519 1.00 95.00 89 THR A O 1
ATOM 699 N N . LEU A 1 90 ? 5.802 -3.056 7.220 1.00 94.81 90 LEU A N 1
ATOM 700 C CA . LEU A 1 90 ? 5.143 -2.896 8.512 1.00 94.81 90 LEU A CA 1
ATOM 701 C C . LEU A 1 90 ? 3.751 -2.285 8.323 1.00 94.81 90 LEU A C 1
ATOM 703 O O . LEU A 1 90 ? 3.534 -1.477 7.416 1.00 94.81 90 LEU A O 1
ATOM 707 N N . TRP A 1 91 ? 2.837 -2.631 9.227 1.00 94.12 91 TRP A N 1
ATOM 708 C CA . TRP A 1 91 ? 1.562 -1.938 9.351 1.00 94.12 91 TRP A CA 1
ATOM 709 C C . TRP A 1 91 ? 1.798 -0.453 9.625 1.00 94.12 91 TRP A C 1
ATOM 711 O O . TRP A 1 91 ? 2.557 -0.087 10.525 1.00 94.12 91 TRP A O 1
ATOM 721 N N . LYS A 1 92 ? 1.147 0.398 8.837 1.00 94.12 92 LYS A N 1
ATOM 722 C CA . LYS A 1 92 ? 1.151 1.850 8.993 1.00 94.12 92 LYS A CA 1
ATOM 723 C C . LYS A 1 92 ? -0.214 2.313 9.466 1.00 94.12 92 LYS A C 1
ATOM 725 O O . LYS A 1 92 ? -1.231 1.895 8.916 1.00 94.12 92 LYS A O 1
ATOM 730 N N . ASP A 1 93 ? -0.219 3.180 10.468 1.00 92.06 93 ASP A N 1
ATOM 731 C CA . ASP A 1 93 ? -1.444 3.722 11.045 1.00 92.06 93 ASP A CA 1
ATOM 732 C C . ASP A 1 93 ? -2.156 4.630 10.041 1.00 92.06 93 ASP A C 1
ATOM 734 O O . ASP A 1 93 ? -1.559 5.531 9.443 1.00 92.06 93 ASP A O 1
ATOM 738 N N . LEU A 1 94 ? -3.460 4.425 9.892 1.00 91.06 94 LEU A N 1
ATOM 739 C CA . LEU A 1 94 ? -4.325 5.341 9.164 1.00 91.06 94 LEU A CA 1
ATOM 740 C C . LEU A 1 94 ? -4.852 6.408 10.122 1.00 91.06 94 LEU A C 1
ATOM 742 O O . LEU A 1 94 ? -5.203 6.122 11.272 1.00 91.06 94 LEU A O 1
ATOM 746 N N . SER A 1 95 ? -4.923 7.649 9.644 1.00 84.81 95 SER A N 1
ATOM 747 C CA . SER A 1 95 ? -5.385 8.777 10.446 1.00 84.81 95 SER A CA 1
ATOM 748 C C . SER A 1 95 ? -6.776 8.503 11.041 1.00 84.81 95 SER A C 1
ATOM 750 O O . SER A 1 95 ? -7.726 8.097 10.369 1.00 84.81 95 SER A O 1
ATOM 752 N N . ALA A 1 96 ? -6.895 8.690 12.358 1.00 63.84 96 ALA A N 1
ATOM 753 C CA . ALA A 1 96 ? -8.018 8.160 13.131 1.00 63.84 96 ALA A CA 1
ATOM 754 C C . ALA A 1 96 ? -9.384 8.768 12.766 1.00 63.84 96 ALA A C 1
ATOM 756 O O . ALA A 1 96 ? -10.408 8.144 13.052 1.00 63.84 96 ALA A O 1
ATOM 757 N N . GLY A 1 97 ? -9.395 9.962 12.164 1.00 64.69 97 GLY A N 1
ATOM 758 C CA . GLY A 1 97 ? -10.607 10.725 11.874 1.00 64.69 97 GLY A CA 1
ATOM 759 C C . GLY A 1 97 ? -11.428 10.183 10.706 1.00 64.69 97 GLY A C 1
ATOM 760 O O . GLY A 1 97 ? -12.641 10.382 10.690 1.00 64.69 97 GLY A O 1
ATOM 761 N N . VAL A 1 98 ? -10.809 9.479 9.750 1.00 66.00 98 VAL A N 1
ATOM 762 C CA . VAL A 1 98 ? -11.503 9.011 8.542 1.00 66.00 98 VAL A CA 1
ATOM 763 C C . VAL A 1 98 ? -10.991 7.631 8.149 1.00 66.00 98 VAL A C 1
ATOM 765 O O . VAL A 1 98 ? -9.940 7.477 7.549 1.00 66.00 98 VAL A O 1
ATOM 768 N N . ARG A 1 99 ? -11.755 6.596 8.500 1.00 78.06 99 ARG A N 1
ATOM 769 C CA . ARG A 1 99 ? -11.360 5.183 8.327 1.00 78.06 99 ARG A CA 1
ATOM 770 C C . ARG A 1 99 ? -11.959 4.519 7.096 1.00 78.06 99 ARG A C 1
ATOM 772 O O . ARG A 1 99 ? -12.056 3.297 7.057 1.00 78.06 99 ARG A O 1
ATOM 779 N N . CYS A 1 100 ? -12.448 5.327 6.165 1.00 88.81 100 CYS A N 1
ATOM 780 C CA . CYS A 1 100 ? -13.057 4.886 4.923 1.00 88.81 100 CYS A CA 1
ATOM 781 C C . CYS A 1 100 ? -12.102 5.198 3.782 1.00 88.81 100 CYS A C 1
ATOM 783 O O . CYS A 1 100 ? -11.924 6.373 3.466 1.00 88.81 100 CYS A O 1
ATOM 785 N N . ILE A 1 101 ? -11.487 4.177 3.195 1.00 88.88 101 ILE A N 1
ATOM 786 C CA . ILE A 1 101 ? -10.590 4.338 2.051 1.00 88.88 101 ILE A CA 1
ATOM 787 C C . ILE A 1 101 ? -11.427 4.370 0.781 1.00 88.88 101 ILE A C 1
ATOM 789 O O . ILE A 1 101 ? -12.267 3.500 0.554 1.00 88.88 101 ILE A O 1
ATOM 793 N N . LYS A 1 102 ? -11.196 5.408 -0.017 1.00 88.19 102 LYS A N 1
ATOM 794 C CA . LYS A 1 102 ? -11.846 5.667 -1.301 1.00 88.19 102 LYS A CA 1
ATOM 795 C C . LYS A 1 102 ? -10.927 5.348 -2.474 1.00 88.19 102 LYS A C 1
ATOM 797 O O . LYS A 1 102 ? -11.416 4.938 -3.519 1.00 88.19 102 LYS A O 1
ATOM 802 N N . GLY A 1 103 ? -9.626 5.555 -2.314 1.00 88.38 103 GLY A N 1
ATOM 803 C CA . GLY A 1 103 ? -8.664 5.247 -3.358 1.00 88.38 103 GLY A CA 1
ATOM 804 C C . GLY A 1 103 ? -7.232 5.214 -2.862 1.00 88.38 103 GLY A C 1
ATOM 805 O O . GLY A 1 103 ? -6.939 5.631 -1.738 1.00 88.38 103 GLY A O 1
ATOM 806 N N . LEU A 1 104 ? -6.361 4.711 -3.721 1.00 90.25 104 LEU A N 1
ATOM 807 C CA . LEU A 1 104 ? -4.944 4.491 -3.474 1.00 90.25 104 LEU A CA 1
ATOM 808 C C . LEU A 1 104 ? -4.149 5.136 -4.617 1.00 90.25 104 LEU A C 1
ATOM 810 O O . LEU A 1 104 ? -4.541 5.028 -5.773 1.00 90.25 104 LEU A O 1
ATOM 814 N N . ASP A 1 105 ? -3.051 5.823 -4.319 1.00 89.69 105 ASP A N 1
ATOM 815 C CA . ASP A 1 105 ? -2.067 6.239 -5.329 1.00 89.69 105 ASP A CA 1
ATOM 816 C C . ASP A 1 105 ? -0.709 5.696 -4.897 1.00 89.69 105 ASP A C 1
ATOM 818 O O . ASP A 1 105 ? -0.236 5.999 -3.806 1.00 89.69 105 ASP A O 1
ATOM 822 N N . ILE A 1 106 ? -0.092 4.861 -5.729 1.00 89.69 106 ILE A N 1
ATOM 823 C CA . ILE A 1 106 ? 1.210 4.263 -5.448 1.00 89.69 106 ILE A CA 1
ATOM 824 C C . ILE A 1 106 ? 2.176 4.536 -6.598 1.00 89.69 106 ILE A C 1
ATOM 826 O O . ILE A 1 106 ? 1.829 4.381 -7.772 1.00 89.69 106 ILE A O 1
ATOM 830 N N . ASP A 1 107 ? 3.396 4.966 -6.287 1.00 89.50 107 ASP A N 1
ATOM 831 C CA . ASP A 1 107 ? 4.491 5.094 -7.253 1.00 89.50 107 ASP A CA 1
ATOM 832 C C . ASP A 1 107 ? 5.531 4.013 -6.954 1.00 89.50 107 ASP A C 1
ATOM 834 O O . ASP A 1 107 ? 6.168 4.013 -5.895 1.00 89.50 107 ASP A O 1
ATOM 838 N N . ALA A 1 108 ? 5.673 3.063 -7.875 1.00 89.88 108 ALA A N 1
ATOM 839 C CA . ALA A 1 108 ? 6.543 1.912 -7.705 1.00 89.88 108 ALA A CA 1
ATOM 840 C C . ALA A 1 108 ? 7.174 1.472 -9.029 1.00 89.88 108 ALA A C 1
ATOM 842 O O . ALA A 1 108 ? 6.607 1.656 -10.107 1.00 89.88 108 ALA A O 1
ATOM 843 N N . THR A 1 109 ? 8.347 0.855 -8.925 1.00 88.75 109 THR A N 1
ATOM 844 C CA . THR A 1 109 ? 9.102 0.264 -10.033 1.00 88.75 109 THR A CA 1
ATOM 845 C C . THR A 1 109 ? 9.546 -1.152 -9.676 1.00 88.75 109 THR A C 1
ATOM 847 O O . THR A 1 109 ? 9.474 -1.563 -8.521 1.00 88.75 109 THR A O 1
ATOM 850 N N . SER A 1 110 ? 10.015 -1.917 -10.659 1.00 85.88 110 SER A N 1
ATOM 851 C CA . SER A 1 110 ? 10.600 -3.248 -10.453 1.00 85.88 110 SER A CA 1
ATOM 852 C C . SER A 1 110 ? 11.952 -3.350 -11.155 1.00 85.88 110 SER A C 1
ATOM 854 O O . SER A 1 110 ? 12.149 -2.704 -12.185 1.00 85.88 110 SER A O 1
ATOM 856 N N . ASP A 1 111 ? 12.841 -4.210 -10.662 1.00 73.38 111 ASP A N 1
ATOM 857 C CA . ASP A 1 111 ? 14.225 -4.291 -11.151 1.00 73.38 111 ASP A CA 1
ATOM 858 C C . ASP A 1 111 ? 14.383 -4.943 -12.534 1.00 73.38 111 ASP A C 1
ATOM 860 O O . ASP A 1 111 ? 15.269 -4.552 -13.294 1.00 73.38 111 ASP A O 1
ATOM 864 N N . ARG A 1 112 ? 13.608 -5.996 -12.834 1.00 67.31 112 ARG A N 1
ATOM 865 C CA . ARG A 1 112 ? 13.882 -6.901 -13.970 1.00 67.31 112 ARG A CA 1
ATOM 866 C C . ARG A 1 112 ? 12.708 -7.036 -14.926 1.00 67.31 112 ARG A C 1
ATOM 868 O O . ARG A 1 112 ? 12.857 -6.703 -16.095 1.00 67.31 112 ARG A O 1
ATOM 875 N N . ASP A 1 113 ? 11.559 -7.471 -14.415 1.00 66.88 113 ASP A N 1
ATOM 876 C CA . ASP A 1 113 ? 10.351 -7.717 -15.200 1.00 66.88 113 ASP A CA 1
ATOM 877 C C . ASP A 1 113 ? 9.145 -7.045 -14.538 1.00 66.88 113 ASP A C 1
ATOM 879 O O . ASP A 1 113 ? 8.473 -7.629 -13.685 1.00 66.88 113 ASP A O 1
ATOM 883 N N . TYR A 1 114 ? 8.831 -5.820 -14.974 1.00 63.69 114 TYR A N 1
ATOM 884 C CA . TYR A 1 114 ? 7.659 -5.073 -14.495 1.00 63.69 114 TYR A CA 1
ATOM 885 C C . TYR A 1 114 ? 6.359 -5.876 -14.600 1.00 63.69 114 TYR A C 1
ATOM 887 O O . TYR A 1 114 ? 5.460 -5.687 -13.785 1.00 63.69 114 TYR A O 1
ATOM 895 N N . ASP A 1 115 ? 6.266 -6.781 -15.579 1.00 75.06 115 ASP A N 1
ATOM 896 C CA . ASP A 1 115 ? 5.085 -7.608 -15.832 1.00 75.06 115 ASP A CA 1
ATOM 897 C C . ASP A 1 115 ? 4.750 -8.584 -14.697 1.00 75.06 115 ASP A C 1
ATOM 899 O O . ASP A 1 115 ? 3.604 -9.022 -14.597 1.00 75.06 115 ASP A O 1
ATOM 903 N N . ARG A 1 116 ? 5.725 -8.938 -13.850 1.00 86.19 116 ARG A N 1
ATOM 904 C CA . ARG A 1 116 ? 5.551 -9.966 -12.814 1.00 86.19 116 ARG A CA 1
ATOM 905 C C . ARG A 1 116 ? 5.425 -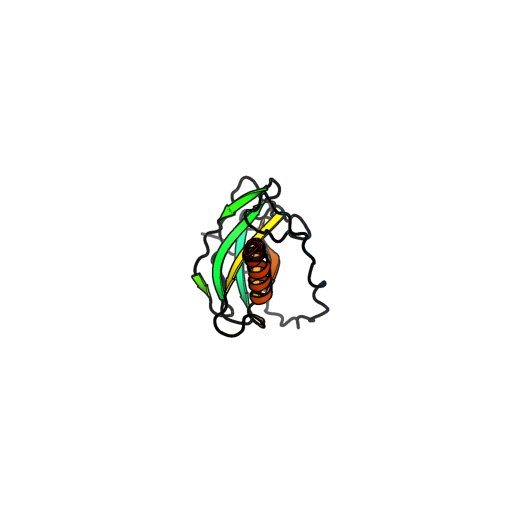9.416 -11.403 1.00 86.19 116 ARG A C 1
ATOM 907 O O . ARG A 1 116 ? 4.987 -10.152 -10.527 1.00 86.19 116 ARG A O 1
ATOM 914 N N . ALA A 1 117 ? 5.811 -8.164 -11.175 1.00 91.06 117 ALA A N 1
ATOM 915 C CA . ALA A 1 117 ? 5.724 -7.553 -9.858 1.00 91.06 117 ALA A CA 1
ATOM 916 C C . ALA A 1 117 ? 4.289 -7.084 -9.576 1.00 91.06 117 ALA A C 1
ATOM 918 O O . ALA A 1 117 ? 3.730 -6.257 -10.305 1.00 91.06 117 ALA A O 1
ATOM 919 N N . PHE A 1 118 ? 3.721 -7.576 -8.477 1.00 92.25 118 PHE A N 1
ATOM 920 C CA . PHE A 1 118 ? 2.425 -7.162 -7.954 1.00 92.25 118 PHE A CA 1
ATOM 921 C C . PHE A 1 118 ? 2.568 -6.612 -6.538 1.00 92.25 118 PHE A C 1
ATOM 923 O O . PHE A 1 118 ? 3.324 -7.136 -5.717 1.00 92.25 118 PHE A O 1
ATOM 930 N N . LEU A 1 119 ? 1.785 -5.580 -6.241 1.00 93.19 119 LEU A N 1
ATOM 931 C CA . LEU A 1 119 ? 1.640 -5.011 -4.910 1.00 93.19 119 LEU A CA 1
ATOM 932 C C . LEU A 1 119 ? 0.237 -5.323 -4.409 1.00 93.19 119 LEU A C 1
ATOM 934 O O . LEU A 1 119 ? -0.745 -4.800 -4.929 1.00 93.19 119 LEU A O 1
ATOM 938 N N . GLN A 1 120 ? 0.137 -6.177 -3.399 1.00 95.56 120 GLN A N 1
ATOM 939 C CA . GLN A 1 120 ? -1.123 -6.408 -2.707 1.00 95.56 120 GLN A CA 1
ATOM 940 C C . GLN A 1 120 ? -1.244 -5.423 -1.554 1.00 95.56 120 GLN A C 1
ATOM 942 O O . GLN A 1 120 ? -0.399 -5.403 -0.656 1.00 95.56 120 GLN A O 1
ATOM 947 N N . VAL A 1 121 ? -2.298 -4.618 -1.562 1.00 94.38 121 VAL A N 1
ATOM 948 C CA . VAL A 1 121 ? -2.558 -3.629 -0.519 1.00 94.38 121 VAL A CA 1
ATOM 949 C C . VAL A 1 121 ? -3.574 -4.201 0.456 1.00 94.38 121 VAL A C 1
ATOM 951 O O . VAL A 1 121 ? -4.692 -4.541 0.077 1.00 94.38 121 VAL A O 1
ATOM 954 N N . TRP A 1 122 ? -3.196 -4.297 1.725 1.00 95.12 122 TRP A N 1
ATOM 955 C CA . TRP A 1 122 ? -4.003 -4.910 2.776 1.00 95.12 122 TRP A CA 1
ATOM 956 C C . TRP A 1 122 ? -4.370 -3.889 3.842 1.00 95.12 122 TRP A C 1
ATOM 958 O O . TRP A 1 122 ? -3.526 -3.123 4.298 1.00 95.12 122 TRP A O 1
ATOM 968 N N . GLY A 1 123 ? -5.620 -3.916 4.289 1.00 93.56 123 GLY A N 1
ATOM 969 C CA . GLY A 1 123 ? -6.128 -3.115 5.392 1.00 93.56 123 GLY A CA 1
ATOM 970 C C . GLY A 1 123 ? -6.407 -3.961 6.632 1.00 93.56 123 GLY A C 1
ATOM 971 O O . GLY A 1 123 ? -6.888 -5.087 6.533 1.00 93.56 123 GLY A O 1
ATOM 972 N N . LEU A 1 124 ? -6.155 -3.401 7.814 1.00 92.81 124 LEU A N 1
ATOM 973 C CA . LEU A 1 124 ? -6.541 -4.007 9.085 1.00 92.81 124 LEU A CA 1
ATOM 974 C C . LEU A 1 124 ? -7.845 -3.376 9.576 1.00 92.81 124 LEU A C 1
ATOM 976 O O . LEU A 1 124 ? -7.885 -2.190 9.903 1.00 92.81 124 LEU A O 1
ATOM 980 N N . LYS A 1 125 ? -8.921 -4.158 9.641 1.00 90.12 125 LYS A N 1
ATOM 981 C CA . LYS A 1 125 ? -10.261 -3.716 10.038 1.00 90.12 125 LYS A CA 1
ATOM 982 C C . LYS A 1 125 ? -10.568 -4.131 11.467 1.00 90.12 125 LYS A C 1
ATOM 984 O O . LYS A 1 125 ? -10.450 -5.304 11.801 1.00 90.12 125 LYS A O 1
ATOM 989 N N . LYS A 1 126 ? -11.014 -3.198 12.311 1.00 85.25 126 LYS A N 1
ATOM 990 C CA . LYS A 1 126 ? -11.509 -3.549 13.653 1.00 85.25 126 LYS A CA 1
ATOM 991 C C . LYS A 1 126 ? -12.940 -4.085 13.542 1.00 85.25 126 LYS A C 1
ATOM 993 O O . LYS A 1 126 ? -13.819 -3.356 13.090 1.00 85.25 126 LYS A O 1
ATOM 998 N N . ILE A 1 127 ? -13.173 -5.332 13.954 1.00 84.75 127 ILE A N 1
ATOM 999 C CA . ILE A 1 127 ? -14.471 -6.023 13.799 1.00 84.75 127 ILE A CA 1
ATOM 1000 C C . ILE A 1 127 ? -15.246 -6.196 15.115 1.00 84.75 127 ILE A C 1
ATOM 1002 O O . ILE A 1 127 ? -16.417 -6.564 15.093 1.00 84.75 127 ILE A O 1
ATOM 1006 N N . GLY A 1 128 ? -14.628 -5.898 16.260 1.00 78.06 128 GLY A N 1
ATOM 1007 C CA . GLY A 1 128 ? -15.231 -6.096 17.578 1.00 78.06 128 GLY A CA 1
ATOM 1008 C C . GLY A 1 128 ? -15.033 -4.926 18.539 1.00 78.06 128 GLY A C 1
ATOM 1009 O O . GLY A 1 128 ? -14.294 -3.972 18.280 1.00 78.06 128 GLY A O 1
ATOM 1010 N N . LYS A 1 129 ? -15.705 -5.011 19.693 1.00 70.50 129 LYS A N 1
ATOM 1011 C CA . LYS A 1 129 ? -15.495 -4.082 20.818 1.00 70.50 129 LYS A CA 1
ATOM 1012 C C . LYS A 1 129 ? -14.186 -4.372 21.557 1.00 70.50 129 LYS A C 1
ATOM 1014 O O . LYS A 1 129 ? -13.617 -3.459 22.154 1.00 70.50 129 LYS A O 1
ATOM 1019 N N . ALA A 1 130 ? -13.701 -5.613 21.502 1.00 72.62 130 ALA A N 1
ATOM 1020 C CA . ALA A 1 130 ? -12.433 -5.990 22.102 1.00 72.62 130 ALA A CA 1
ATOM 1021 C C . ALA A 1 130 ? -11.249 -5.381 21.335 1.00 72.62 130 ALA A C 1
ATOM 1023 O O . ALA A 1 130 ? -11.309 -5.110 20.135 1.00 72.62 130 ALA A O 1
ATOM 1024 N N . ASN A 1 131 ? -10.143 -5.162 22.043 1.00 66.38 131 ASN A N 1
ATOM 1025 C CA . ASN A 1 131 ? -8.926 -4.586 21.466 1.00 66.38 131 ASN A CA 1
ATOM 1026 C C . ASN A 1 131 ? -8.101 -5.585 20.636 1.00 66.38 131 ASN A C 1
ATOM 1028 O O . ASN A 1 131 ? -7.073 -5.193 20.096 1.00 66.38 131 ASN A O 1
ATOM 1032 N N . SER A 1 132 ? -8.529 -6.846 20.542 1.00 69.62 132 SER A N 1
ATOM 1033 C CA . SER A 1 132 ? -7.857 -7.928 19.807 1.00 69.62 132 SER A CA 1
ATOM 1034 C C . SER A 1 132 ? -8.514 -8.286 18.477 1.00 69.62 132 SER A C 1
ATOM 1036 O O . SER A 1 132 ? -7.927 -9.037 17.704 1.00 69.62 132 SER A O 1
ATOM 1038 N N . ASP A 1 133 ? -9.716 -7.778 18.210 1.00 83.44 133 ASP A N 1
ATOM 1039 C CA . ASP A 1 133 ? -10.548 -8.298 17.128 1.00 83.44 133 ASP A CA 1
ATOM 1040 C C . ASP A 1 133 ? -10.304 -7.488 15.858 1.00 83.44 133 ASP A C 1
ATOM 1042 O O . ASP A 1 133 ? -10.980 -6.487 15.581 1.00 83.44 133 ASP A O 1
ATOM 1046 N N . TYR A 1 134 ? -9.298 -7.927 15.108 1.00 86.25 134 TYR A N 1
ATOM 1047 C CA . TYR A 1 134 ? -8.943 -7.375 13.812 1.00 86.25 134 TYR A CA 1
ATOM 1048 C C . TYR A 1 134 ? -9.095 -8.415 12.707 1.00 86.25 134 TYR A C 1
ATOM 1050 O O . TYR A 1 134 ? -8.844 -9.601 12.910 1.00 86.25 134 TYR A O 1
ATOM 1058 N N . GLN A 1 135 ? -9.485 -7.943 11.531 1.00 90.62 135 GLN A N 1
ATOM 1059 C CA . GLN A 1 135 ? -9.567 -8.713 10.301 1.00 90.62 135 GLN A CA 1
ATOM 1060 C C . GLN A 1 135 ? -8.656 -8.071 9.257 1.00 90.62 135 GLN A C 1
ATOM 1062 O O . GLN A 1 135 ? -8.748 -6.866 9.024 1.00 90.62 135 GLN A O 1
ATOM 1067 N N . GLU A 1 136 ? -7.800 -8.864 8.619 1.00 92.56 136 GLU A N 1
ATOM 1068 C CA . GLU A 1 136 ? -7.070 -8.427 7.428 1.00 92.56 136 GLU A CA 1
ATOM 1069 C C . GLU A 1 136 ? -7.996 -8.496 6.209 1.00 92.56 136 GLU A C 1
ATOM 1071 O O . GLU A 1 136 ? -8.721 -9.473 6.015 1.00 92.56 136 GLU A O 1
ATOM 1076 N N . VAL A 1 137 ? -8.000 -7.434 5.410 1.00 91.62 137 VAL A N 1
ATOM 1077 C CA . VAL A 1 137 ? -8.837 -7.288 4.218 1.00 91.62 137 VAL A CA 1
ATOM 1078 C C . VAL A 1 137 ? -7.934 -6.891 3.059 1.00 91.62 137 VAL A C 1
ATOM 1080 O O . VAL A 1 137 ? -7.245 -5.878 3.147 1.00 91.62 137 VAL A O 1
ATOM 1083 N N . LEU A 1 138 ? -7.935 -7.671 1.979 1.00 91.94 138 LEU A N 1
ATOM 1084 C CA . LEU A 1 138 ?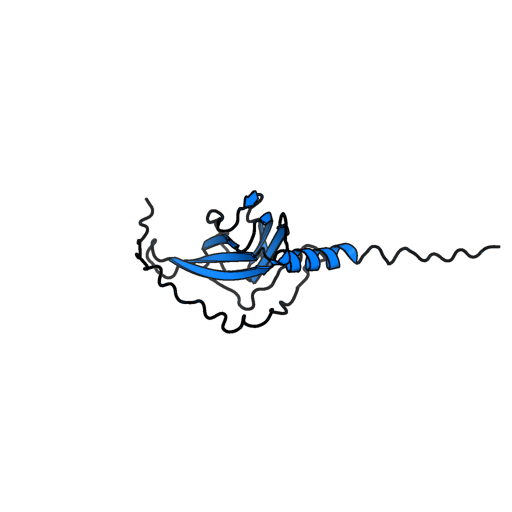 -7.283 -7.277 0.733 1.00 91.94 138 LEU A CA 1
ATOM 1085 C C . LEU A 1 138 ? -8.088 -6.135 0.105 1.00 91.94 138 LEU A C 1
ATOM 1087 O O . LEU A 1 138 ? -9.285 -6.288 -0.137 1.00 91.94 138 LEU A O 1
ATOM 1091 N N . LEU A 1 139 ? -7.439 -4.995 -0.106 1.00 90.50 139 LEU A N 1
ATOM 1092 C CA . LEU A 1 139 ? -8.047 -3.806 -0.699 1.00 90.50 139 LEU A CA 1
ATOM 1093 C C . LEU A 1 139 ? -7.854 -3.791 -2.208 1.00 90.50 139 LEU A C 1
ATOM 1095 O O . LEU A 1 139 ? -8.799 -3.487 -2.926 1.00 90.50 139 LEU A O 1
ATOM 1099 N N . ASP A 1 140 ? -6.640 -4.108 -2.662 1.00 90.81 140 ASP A N 1
ATOM 1100 C CA . ASP A 1 140 ? -6.285 -4.039 -4.074 1.00 90.81 140 ASP A CA 1
ATOM 1101 C C . ASP A 1 140 ? -5.070 -4.919 -4.412 1.00 90.81 140 ASP A C 1
ATOM 1103 O O . ASP A 1 140 ? -4.280 -5.279 -3.533 1.00 90.81 140 ASP A O 1
ATOM 1107 N N . THR A 1 141 ? -4.919 -5.270 -5.688 1.00 91.06 141 THR A N 1
ATOM 1108 C CA . THR A 1 141 ? -3.741 -5.929 -6.258 1.00 91.06 141 THR A CA 1
ATOM 1109 C C . THR A 1 141 ? -3.282 -5.169 -7.494 1.00 91.06 141 THR A C 1
ATOM 1111 O O . THR A 1 141 ? -3.886 -5.259 -8.557 1.00 91.06 141 THR A O 1
ATOM 1114 N N . ILE A 1 142 ? -2.162 -4.468 -7.362 1.00 89.31 142 ILE A N 1
ATOM 1115 C CA . ILE A 1 142 ? -1.675 -3.524 -8.364 1.00 89.31 142 ILE A CA 1
ATOM 1116 C C . ILE A 1 142 ? -0.516 -4.157 -9.129 1.00 89.31 142 ILE A C 1
ATOM 1118 O O . ILE A 1 142 ? 0.508 -4.501 -8.535 1.00 89.31 142 ILE A O 1
ATOM 1122 N N . ASN A 1 143 ? -0.643 -4.283 -10.451 1.00 91.12 143 ASN A N 1
ATOM 1123 C CA . ASN A 1 143 ? 0.482 -4.651 -11.308 1.00 91.12 143 ASN A CA 1
ATOM 1124 C C . ASN A 1 143 ? 1.423 -3.446 -11.483 1.00 91.12 143 ASN A C 1
ATOM 1126 O O . ASN A 1 143 ? 1.004 -2.369 -11.919 1.00 91.12 143 ASN A O 1
ATOM 1130 N N . VAL A 1 144 ? 2.706 -3.618 -11.155 1.00 88.56 144 VAL A N 1
ATOM 1131 C CA . VAL A 1 144 ? 3.676 -2.511 -11.141 1.00 88.56 144 VAL A CA 1
ATOM 1132 C C . VAL A 1 144 ? 3.900 -1.933 -12.541 1.00 88.56 144 VAL A C 1
ATOM 1134 O O . VAL A 1 144 ? 3.991 -0.711 -12.678 1.00 88.56 144 VAL A O 1
ATOM 1137 N N . LYS A 1 145 ? 3.932 -2.760 -13.597 1.00 86.81 145 LYS A N 1
ATOM 1138 C CA . LYS A 1 145 ? 4.067 -2.267 -14.978 1.00 86.81 145 LYS A CA 1
ATOM 1139 C C . LYS A 1 145 ? 2.885 -1.430 -15.406 1.00 86.81 145 LYS A C 1
ATOM 1141 O O . LYS A 1 145 ? 3.073 -0.343 -15.944 1.00 86.81 145 LYS A O 1
ATOM 1146 N N . GLU A 1 146 ? 1.677 -1.950 -15.221 1.00 82.88 146 GLU A N 1
ATOM 1147 C CA . GLU A 1 146 ? 0.463 -1.268 -15.665 1.00 82.88 146 GLU A CA 1
ATOM 1148 C C . GLU A 1 146 ? 0.325 0.073 -14.952 1.00 82.88 146 GLU A C 1
ATOM 1150 O O . GLU A 1 146 ? 0.060 1.091 -15.595 1.00 82.88 146 GLU A O 1
ATOM 1155 N N . ASN A 1 147 ? 0.622 0.096 -13.652 1.00 84.06 147 ASN A N 1
ATOM 1156 C CA . ASN A 1 147 ? 0.664 1.323 -12.880 1.00 84.06 147 ASN A CA 1
ATOM 1157 C C . ASN A 1 147 ? 1.725 2.308 -13.409 1.00 84.06 147 ASN A C 1
ATOM 1159 O O . ASN A 1 147 ? 1.416 3.479 -13.644 1.00 84.06 147 ASN A O 1
ATOM 1163 N N . TYR A 1 148 ? 2.953 1.844 -13.670 1.00 83.38 148 TYR A N 1
ATOM 1164 C CA . TYR A 1 148 ? 4.015 2.675 -14.246 1.00 83.38 148 TYR A CA 1
ATOM 1165 C C . TYR A 1 148 ? 3.619 3.260 -15.611 1.00 83.38 148 TYR A C 1
ATOM 1167 O O . TYR A 1 148 ? 3.727 4.469 -15.832 1.00 83.38 148 TYR A O 1
ATOM 1175 N N . GLU A 1 149 ? 3.113 2.428 -16.524 1.00 81.12 149 GLU A N 1
ATOM 1176 C CA . GLU A 1 149 ? 2.722 2.843 -17.873 1.00 81.12 149 GLU A CA 1
ATOM 1177 C C . GLU A 1 149 ? 1.520 3.789 -17.860 1.00 81.12 149 GLU A C 1
ATOM 1179 O O . GLU A 1 149 ? 1.506 4.778 -18.600 1.00 81.12 149 GLU A O 1
ATOM 1184 N N . ARG A 1 150 ? 0.540 3.555 -16.978 1.00 78.31 150 ARG A N 1
ATOM 1185 C CA . ARG A 1 150 ? -0.566 4.490 -16.727 1.00 78.31 150 ARG A CA 1
ATOM 1186 C C . ARG A 1 150 ? -0.009 5.862 -16.350 1.00 78.31 150 ARG A C 1
ATOM 1188 O O . ARG A 1 150 ? -0.291 6.850 -17.030 1.00 78.31 150 ARG A O 1
ATOM 1195 N N . ARG A 1 151 ? 0.873 5.934 -15.348 1.00 75.62 151 ARG A N 1
ATOM 1196 C CA . ARG A 1 151 ? 1.494 7.202 -14.916 1.00 75.62 151 ARG A CA 1
ATOM 1197 C C . ARG A 1 151 ? 2.328 7.853 -16.018 1.00 75.62 151 ARG A C 1
ATOM 1199 O O . ARG A 1 151 ? 2.286 9.075 -16.176 1.00 75.62 151 ARG A O 1
ATOM 1206 N N . ARG A 1 152 ? 3.068 7.065 -16.803 1.00 77.75 152 ARG A N 1
ATOM 1207 C CA . ARG A 1 152 ? 3.882 7.561 -17.922 1.00 77.75 152 ARG A CA 1
ATOM 1208 C C . ARG A 1 152 ? 3.025 8.206 -19.008 1.00 77.75 152 ARG A C 1
ATOM 1210 O O . ARG A 1 152 ? 3.360 9.306 -19.450 1.00 77.75 152 ARG A O 1
ATOM 1217 N N . ARG A 1 153 ? 1.920 7.569 -19.412 1.00 75.69 153 ARG A N 1
ATOM 1218 C CA . ARG A 1 153 ? 0.974 8.126 -20.398 1.00 75.69 153 ARG A CA 1
ATOM 1219 C C . ARG A 1 153 ? 0.422 9.473 -19.942 1.00 75.69 153 ARG A C 1
ATOM 1221 O O . ARG A 1 153 ? 0.316 10.389 -20.749 1.00 75.69 153 ARG A O 1
ATOM 1228 N N . HIS A 1 154 ? 0.151 9.619 -18.648 1.00 69.94 154 HIS A N 1
ATOM 1229 C CA . HIS A 1 154 ? -0.350 10.878 -18.102 1.00 69.94 154 HIS A CA 1
ATOM 1230 C C . HIS A 1 154 ? 0.729 11.963 -17.979 1.00 69.94 154 HIS A C 1
ATOM 1232 O O . HIS A 1 154 ? 0.450 13.116 -18.288 1.00 69.94 154 HIS A O 1
ATOM 1238 N N . ARG A 1 155 ? 1.972 11.625 -17.603 1.00 68.69 155 ARG A N 1
ATOM 1239 C CA . ARG A 1 155 ? 3.080 12.605 -17.530 1.00 68.69 155 ARG A CA 1
ATOM 1240 C C . ARG A 1 155 ? 3.603 13.037 -18.913 1.00 68.69 155 ARG A C 1
ATOM 1242 O O . ARG A 1 155 ? 4.222 14.091 -19.025 1.00 68.69 155 ARG A O 1
ATOM 1249 N N . GLY A 1 156 ? 3.402 12.227 -19.955 1.00 63.38 156 GLY A N 1
ATOM 1250 C CA . GLY A 1 156 ? 3.913 12.481 -21.309 1.00 63.38 156 GLY A CA 1
ATOM 1251 C C . GLY A 1 156 ? 3.033 13.364 -22.204 1.00 63.38 156 GLY A C 1
ATOM 1252 O O . GLY A 1 156 ? 3.539 13.891 -23.191 1.00 63.38 156 GLY A O 1
ATOM 1253 N N . GLY A 1 157 ? 1.752 13.556 -21.867 1.00 57.50 157 GLY A N 1
ATOM 1254 C CA . GLY A 1 157 ? 0.750 14.167 -22.756 1.00 57.50 157 GLY A CA 1
ATOM 1255 C C . GLY A 1 157 ? 0.913 15.662 -23.073 1.00 57.50 157 GLY A C 1
ATOM 1256 O O . GLY A 1 157 ? 0.275 16.147 -24.004 1.00 57.50 157 GLY A O 1
ATOM 1257 N N . ASP A 1 158 ? 1.774 16.392 -22.359 1.00 54.91 158 ASP A N 1
ATOM 1258 C CA . ASP A 1 158 ? 1.926 17.846 -22.538 1.00 54.91 158 ASP A CA 1
ATOM 1259 C C . ASP A 1 158 ? 3.032 18.260 -23.523 1.00 54.91 158 ASP A C 1
ATOM 1261 O O . ASP A 1 158 ? 3.135 19.437 -23.876 1.00 54.91 158 ASP A O 1
ATOM 1265 N N . ARG A 1 159 ? 3.876 17.333 -23.999 1.00 56.31 159 ARG A N 1
ATOM 1266 C CA . ARG A 1 159 ? 5.037 17.709 -24.834 1.00 56.31 159 ARG A CA 1
ATOM 1267 C C . ARG A 1 159 ? 4.728 17.905 -26.318 1.00 56.31 159 ARG A C 1
ATOM 1269 O O . ARG A 1 159 ? 5.479 18.615 -26.982 1.00 56.31 159 ARG A O 1
ATOM 1276 N N . ASP A 1 160 ? 3.604 17.398 -26.815 1.00 54.94 160 ASP A N 1
ATOM 1277 C CA . ASP A 1 160 ? 3.329 17.395 -28.260 1.00 54.94 160 ASP A CA 1
ATOM 1278 C C . ASP A 1 160 ? 2.528 18.615 -28.762 1.00 54.94 160 ASP A C 1
ATOM 1280 O O . ASP A 1 160 ? 2.288 18.744 -29.960 1.00 54.94 160 ASP A O 1
ATOM 1284 N N . ARG A 1 161 ? 2.137 19.564 -27.892 1.00 55.16 161 ARG A N 1
ATOM 1285 C CA . ARG A 1 161 ? 1.352 20.753 -28.308 1.00 55.16 161 ARG A CA 1
ATOM 1286 C C . ARG A 1 161 ? 2.152 22.000 -28.687 1.00 55.16 161 ARG A C 1
ATOM 1288 O O . ARG A 1 161 ? 1.576 22.901 -29.286 1.00 55.16 161 ARG A O 1
ATOM 1295 N N . ASN A 1 162 ? 3.456 22.060 -28.419 1.00 54.16 162 ASN A N 1
ATOM 1296 C CA . ASN A 1 162 ? 4.262 23.268 -28.680 1.00 54.16 162 ASN A CA 1
ATOM 1297 C C . ASN A 1 162 ? 5.129 23.196 -29.954 1.00 54.16 162 ASN A C 1
ATOM 1299 O O . ASN A 1 162 ? 6.040 24.000 -30.134 1.00 54.16 162 ASN A O 1
ATOM 1303 N N . GLY A 1 163 ? 4.856 22.245 -30.851 1.00 55.75 163 GLY A N 1
ATOM 1304 C CA . GLY A 1 163 ? 5.745 21.893 -31.960 1.00 55.75 163 GLY A CA 1
ATOM 1305 C C . GLY A 1 163 ? 5.284 22.247 -33.374 1.00 55.75 163 GLY A C 1
ATOM 1306 O O . GLY A 1 163 ? 5.706 21.553 -34.287 1.00 55.75 163 GLY A O 1
ATOM 1307 N N . HIS A 1 164 ? 4.442 23.260 -33.615 1.00 54.97 164 HIS A N 1
ATOM 1308 C CA . HIS A 1 164 ? 4.211 23.719 -34.999 1.00 54.97 164 HIS A CA 1
ATOM 1309 C C . HIS A 1 164 ? 3.874 25.215 -35.106 1.00 54.97 164 HIS A C 1
ATOM 1311 O O . HIS A 1 164 ? 2.792 25.627 -35.511 1.00 54.97 164 HIS A O 1
ATOM 1317 N N . GLY A 1 165 ? 4.853 26.051 -34.750 1.00 55.62 165 GLY A N 1
ATOM 1318 C CA . GLY A 1 165 ? 4.912 27.447 -35.181 1.00 55.62 165 GLY A CA 1
ATOM 1319 C C . GLY A 1 165 ? 5.468 27.532 -36.603 1.00 55.62 165 GLY A C 1
ATOM 1320 O O . GLY A 1 165 ? 6.676 27.444 -36.814 1.00 55.62 165 GLY A O 1
ATOM 1321 N N . ASP A 1 166 ? 4.546 27.646 -37.550 1.00 58.72 166 ASP A N 1
ATOM 1322 C CA . ASP A 1 166 ? 4.693 27.912 -38.981 1.00 58.72 166 ASP A CA 1
ATOM 1323 C C . ASP A 1 166 ? 5.827 28.918 -39.302 1.00 58.72 166 ASP A C 1
ATOM 1325 O O . ASP A 1 166 ? 5.718 30.119 -39.045 1.00 58.72 166 ASP A O 1
ATOM 1329 N N . ARG A 1 167 ? 6.945 28.438 -39.874 1.00 55.81 167 ARG A N 1
ATOM 1330 C CA . ARG A 1 167 ? 7.992 29.304 -40.445 1.00 55.81 167 ARG A CA 1
ATOM 1331 C C . ARG A 1 167 ? 7.549 29.762 -41.832 1.00 55.81 167 ARG A C 1
ATOM 1333 O O . ARG A 1 167 ? 7.993 29.214 -42.842 1.00 55.81 167 ARG A O 1
ATOM 1340 N N . ARG A 1 168 ? 6.721 30.805 -41.887 1.00 59.69 168 ARG A N 1
ATOM 1341 C CA . ARG A 1 168 ? 6.547 31.585 -43.117 1.00 59.69 168 ARG A CA 1
ATOM 1342 C C . ARG A 1 168 ? 7.845 32.332 -43.416 1.00 59.69 168 ARG A C 1
ATOM 1344 O O . ARG A 1 168 ? 8.215 33.265 -42.708 1.00 59.69 168 ARG A O 1
ATOM 1351 N N . ARG A 1 169 ? 8.546 31.861 -44.446 1.00 51.25 169 ARG A N 1
ATOM 1352 C CA . ARG A 1 169 ? 9.637 32.574 -45.117 1.00 51.25 169 ARG A CA 1
ATOM 1353 C C . ARG A 1 169 ? 9.066 33.794 -45.858 1.00 51.25 169 ARG A C 1
ATOM 1355 O O . ARG A 1 169 ? 8.069 33.613 -46.560 1.00 51.25 169 ARG A O 1
ATOM 1362 N N . PRO A 1 170 ? 9.673 34.982 -45.756 1.00 65.19 170 PRO A N 1
ATOM 1363 C CA . PRO A 1 170 ? 9.823 35.872 -46.899 1.00 65.19 170 PRO A CA 1
ATOM 1364 C C . PRO A 1 170 ? 10.974 35.405 -47.804 1.00 65.19 170 PRO A C 1
ATOM 1366 O O . PRO A 1 170 ? 11.966 34.847 -47.274 1.00 65.19 170 PRO A O 1
#

Radius of gyration: 19.68 Å; chains: 1; bounding box: 30×61×72 Å

pLDDT: mean 73.45, std 21.85, range [27.66, 96.62]